Protein AF-A0A3N5PGB9-F1 (afdb_monomer_lite)

Structure (mmCIF, N/CA/C/O backbone):
data_AF-A0A3N5PGB9-F1
#
_entry.id   AF-A0A3N5PGB9-F1
#
loop_
_atom_site.group_PDB
_atom_site.id
_atom_site.type_symbol
_atom_site.label_atom_id
_atom_site.label_alt_id
_atom_site.label_comp_id
_atom_site.label_asym_id
_atom_site.label_entity_id
_atom_site.label_seq_id
_atom_site.pdbx_PDB_ins_code
_atom_site.Cartn_x
_atom_site.Cartn_y
_atom_site.Cartn_z
_atom_site.occupancy
_atom_site.B_iso_or_equiv
_atom_site.auth_seq_id
_atom_site.auth_comp_id
_atom_site.auth_asym_id
_atom_site.auth_atom_id
_atom_site.pdbx_PDB_model_num
ATOM 1 N N . MET A 1 1 ? -11.130 -14.480 -12.294 1.00 36.09 1 MET A N 1
ATOM 2 C CA . MET A 1 1 ? -11.536 -15.407 -11.218 1.00 36.09 1 MET A CA 1
ATOM 3 C C . MET A 1 1 ? -10.366 -15.541 -10.248 1.00 36.09 1 MET A C 1
ATOM 5 O O . MET A 1 1 ? -9.570 -16.464 -10.348 1.00 36.09 1 MET A O 1
ATOM 9 N N . TRP A 1 2 ? -10.183 -14.506 -9.426 1.00 48.31 2 TRP A N 1
ATOM 10 C CA . TRP A 1 2 ? -9.167 -14.419 -8.374 1.00 48.31 2 TRP A CA 1
ATOM 11 C C . TRP A 1 2 ? -9.594 -15.335 -7.229 1.00 48.31 2 TRP A C 1
ATOM 13 O O . TRP A 1 2 ? -10.682 -15.171 -6.685 1.00 48.31 2 TRP A O 1
ATOM 23 N N . ASP A 1 3 ? -8.791 -16.350 -6.936 1.00 43.12 3 ASP A N 1
ATOM 24 C CA . ASP A 1 3 ? -9.228 -17.497 -6.151 1.00 43.12 3 ASP A CA 1
ATOM 25 C C . ASP A 1 3 ? -8.287 -17.749 -4.970 1.00 43.12 3 ASP A C 1
ATOM 27 O O . ASP A 1 3 ? -7.308 -18.493 -5.047 1.00 43.12 3 ASP A O 1
ATOM 31 N N . LEU A 1 4 ? -8.600 -17.092 -3.854 1.00 47.69 4 LEU A N 1
ATOM 32 C CA . LEU A 1 4 ? -8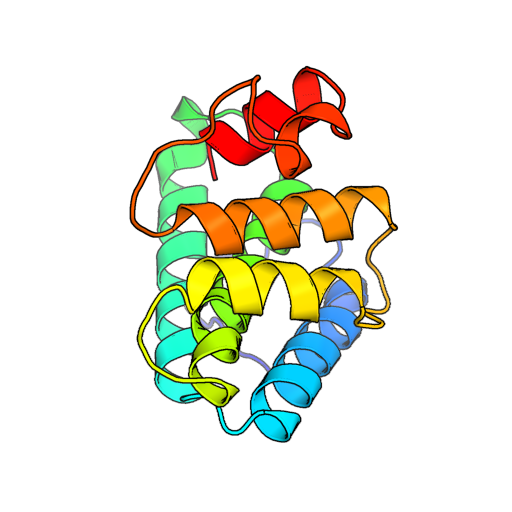.023 -17.346 -2.535 1.00 47.69 4 LEU A CA 1
ATOM 33 C C . LEU A 1 4 ? -8.726 -18.548 -1.882 1.00 47.69 4 LEU A C 1
ATOM 35 O O . LEU A 1 4 ? -9.315 -18.417 -0.812 1.00 47.69 4 LEU A O 1
ATOM 39 N N . ARG A 1 5 ? -8.667 -19.729 -2.513 1.00 41.12 5 ARG A N 1
ATOM 40 C CA . ARG A 1 5 ? -9.391 -20.959 -2.116 1.00 41.12 5 ARG A CA 1
ATOM 41 C C . ARG A 1 5 ? -8.974 -21.592 -0.767 1.00 41.12 5 ARG A C 1
ATOM 43 O O . ARG A 1 5 ? -9.079 -22.802 -0.594 1.00 41.12 5 ARG A O 1
ATOM 50 N N . GLY A 1 6 ? -8.491 -20.804 0.191 1.00 42.50 6 GLY A N 1
ATOM 51 C CA . GLY A 1 6 ? -8.113 -21.257 1.533 1.00 42.50 6 GLY A CA 1
ATOM 52 C C . GLY A 1 6 ? -8.408 -20.281 2.676 1.00 42.50 6 GLY A C 1
ATOM 53 O O . GLY A 1 6 ? -8.164 -20.647 3.820 1.00 42.50 6 GLY A O 1
ATOM 54 N N . ALA A 1 7 ? -8.928 -19.080 2.40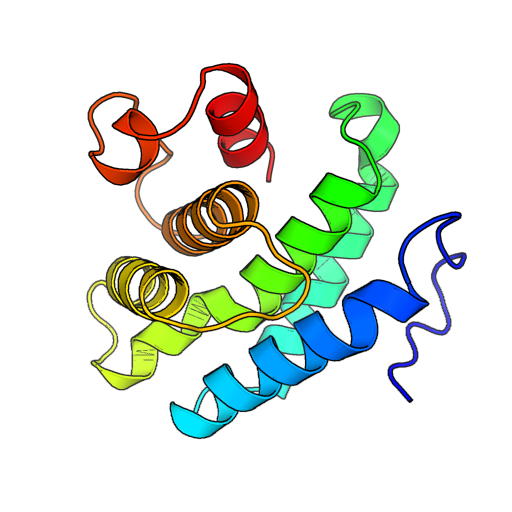6 1.00 44.91 7 ALA A N 1
ATOM 55 C CA . ALA A 1 7 ? -9.394 -18.157 3.444 1.00 44.91 7 ALA A CA 1
ATOM 56 C C . ALA A 1 7 ? -10.926 -18.046 3.362 1.00 44.91 7 ALA A C 1
ATOM 58 O O . ALA A 1 7 ? -11.458 -18.055 2.247 1.00 44.91 7 ALA A O 1
ATOM 59 N N . PRO A 1 8 ? -11.659 -17.979 4.491 1.00 40.91 8 PRO A N 1
ATOM 60 C CA . PRO A 1 8 ? -13.090 -17.700 4.443 1.00 40.91 8 PRO A CA 1
ATOM 61 C C . PRO A 1 8 ? -13.310 -16.388 3.680 1.00 40.91 8 PRO A C 1
ATOM 63 O O . PRO A 1 8 ? -12.591 -15.416 3.903 1.00 40.91 8 PRO A O 1
ATOM 66 N N . ALA A 1 9 ? -14.263 -16.372 2.745 1.00 45.62 9 ALA A N 1
ATOM 67 C CA . ALA A 1 9 ? -14.637 -15.138 2.065 1.00 45.62 9 ALA A CA 1
ATOM 68 C C . ALA A 1 9 ? -15.117 -14.129 3.129 1.00 45.62 9 ALA A C 1
ATOM 70 O O . ALA A 1 9 ? -16.028 -14.480 3.888 1.00 45.62 9 ALA A O 1
ATOM 71 N N . PRO A 1 10 ? -14.513 -12.930 3.235 1.00 51.03 10 PRO A N 1
ATOM 72 C CA . PRO A 1 10 ? -14.932 -11.950 4.227 1.00 51.03 10 PRO A CA 1
ATOM 73 C C . PRO A 1 10 ? -16.361 -11.474 3.939 1.00 51.03 10 PRO A C 1
ATOM 75 O O . PRO A 1 10 ? -16.822 -11.455 2.79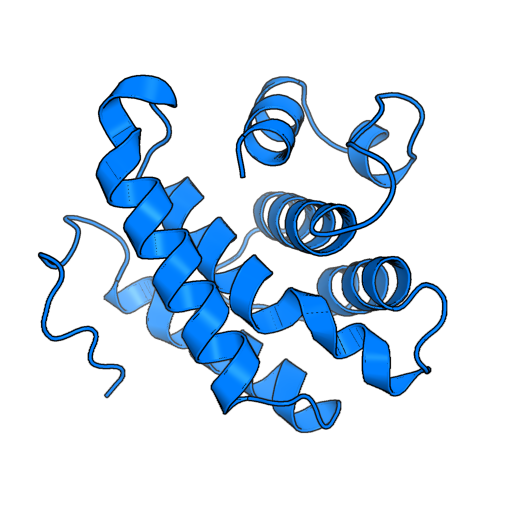2 1.00 51.03 10 PRO A O 1
ATOM 78 N N . ALA A 1 11 ? -17.086 -11.108 4.993 1.00 47.62 11 ALA A N 1
ATOM 79 C CA . ALA A 1 11 ? -18.444 -10.594 4.893 1.00 47.62 11 ALA A CA 1
ATOM 80 C C . ALA A 1 11 ? -18.411 -9.088 4.563 1.00 47.62 11 ALA A C 1
ATOM 82 O O . ALA A 1 11 ? -18.626 -8.253 5.431 1.00 47.62 11 ALA A O 1
ATOM 83 N N . GLY A 1 12 ? -18.155 -8.731 3.301 1.00 58.19 12 GLY A N 1
ATOM 84 C CA . GLY A 1 12 ? -18.115 -7.336 2.831 1.00 58.19 12 GLY A CA 1
ATOM 85 C C . GLY A 1 12 ? -17.459 -7.189 1.452 1.00 58.19 12 GLY A C 1
ATOM 86 O O . GLY A 1 12 ? -16.815 -8.139 1.021 1.00 58.19 12 GLY A O 1
ATOM 87 N N . ARG A 1 13 ? -17.702 -6.037 0.779 1.00 64.06 13 ARG A N 1
ATOM 88 C CA . ARG A 1 13 ? -17.167 -5.402 -0.476 1.00 64.06 13 ARG A CA 1
ATOM 89 C C . ARG A 1 13 ? -16.480 -6.232 -1.587 1.00 64.06 13 ARG A C 1
ATOM 91 O O . ARG A 1 13 ? -16.056 -5.660 -2.585 1.00 64.06 13 ARG A O 1
ATOM 98 N N . TRP A 1 14 ? -16.416 -7.555 -1.520 1.00 56.75 14 TRP A N 1
ATOM 99 C CA . TRP A 1 14 ? -15.613 -8.415 -2.392 1.00 56.75 14 TRP A CA 1
ATOM 100 C C . TRP A 1 14 ? -15.916 -8.213 -3.882 1.00 56.75 14 TRP A C 1
ATOM 102 O O . TRP A 1 14 ? -15.002 -8.100 -4.695 1.00 56.75 14 TRP A O 1
ATOM 112 N N . GLY A 1 15 ? -17.202 -8.103 -4.235 1.00 61.03 15 GLY A N 1
ATOM 113 C CA . GLY A 1 15 ? -17.630 -7.809 -5.607 1.00 61.03 15 GLY A CA 1
ATOM 114 C C . GLY A 1 15 ? -17.376 -6.361 -6.042 1.00 61.03 15 GLY A C 1
ATOM 115 O O . GLY A 1 15 ? -17.210 -6.105 -7.228 1.00 61.03 15 GLY A O 1
ATOM 116 N N . GLU A 1 16 ? -17.309 -5.418 -5.101 1.00 73.44 16 GLU A N 1
ATOM 117 C CA . GLU A 1 16 ? -16.994 -4.009 -5.374 1.00 73.44 16 GLU A CA 1
ATOM 118 C C . GLU A 1 16 ? -15.490 -3.800 -5.592 1.00 73.44 16 GLU A C 1
ATOM 120 O O . GLU A 1 16 ? -15.090 -2.941 -6.375 1.00 73.44 16 GLU A O 1
ATOM 125 N N . MET A 1 17 ? -14.650 -4.600 -4.929 1.00 89.06 17 MET A N 1
ATOM 126 C CA . MET A 1 17 ? -13.192 -4.466 -4.979 1.00 89.06 17 MET A CA 1
ATOM 127 C C . MET A 1 17 ? -12.526 -5.254 -6.109 1.00 89.06 17 MET A C 1
ATOM 129 O O . MET A 1 17 ? -11.350 -5.025 -6.393 1.00 89.06 17 MET A O 1
ATOM 133 N N . GLU A 1 18 ? -13.252 -6.133 -6.809 1.00 88.31 18 GLU A N 1
ATOM 134 C CA . GLU A 1 18 ? -12.703 -6.861 -7.960 1.00 88.31 18 GLU A CA 1
ATOM 135 C C . GLU A 1 18 ? -12.214 -5.898 -9.058 1.00 88.31 18 GLU A C 1
ATOM 137 O O . GLU A 1 18 ? -11.118 -6.084 -9.597 1.00 88.31 18 GLU A O 1
ATOM 142 N N . GLU A 1 19 ? -12.964 -4.823 -9.335 1.00 92.19 19 GLU A N 1
ATOM 143 C CA . GLU A 1 19 ? -12.551 -3.779 -10.283 1.00 92.19 19 GLU A CA 1
ATOM 144 C C . GLU A 1 19 ? -11.305 -3.031 -9.787 1.00 92.19 19 GLU A C 1
ATOM 146 O O . GLU A 1 19 ? -10.366 -2.803 -10.554 1.00 92.19 19 GLU A O 1
ATOM 151 N N . THR A 1 20 ? -11.252 -2.709 -8.494 1.00 95.69 20 THR A N 1
ATOM 152 C CA . THR A 1 20 ? -10.108 -2.040 -7.866 1.00 95.69 20 THR A CA 1
ATOM 153 C C . THR A 1 20 ? -8.833 -2.874 -7.977 1.00 95.69 20 THR A C 1
ATOM 155 O O . THR A 1 20 ? -7.784 -2.369 -8.385 1.00 95.69 20 THR A O 1
ATOM 158 N N . PHE A 1 21 ? -8.900 -4.168 -7.652 1.00 96.00 21 PHE A N 1
ATOM 159 C CA . PHE A 1 21 ? -7.748 -5.065 -7.739 1.00 96.00 21 PHE A CA 1
ATOM 160 C C . PHE A 1 21 ? -7.327 -5.286 -9.191 1.00 96.00 21 PHE A C 1
ATOM 162 O O . PHE A 1 21 ? -6.131 -5.290 -9.491 1.00 96.00 21 PHE A O 1
ATOM 169 N N . ALA A 1 22 ? -8.283 -5.402 -10.116 1.00 95.44 22 ALA A N 1
ATOM 170 C CA . ALA A 1 22 ? -7.984 -5.448 -11.542 1.00 95.44 22 ALA A CA 1
ATOM 171 C C . ALA A 1 22 ? -7.267 -4.171 -12.012 1.00 95.44 22 ALA A C 1
ATOM 173 O O . ALA A 1 22 ? -6.295 -4.266 -12.764 1.00 95.44 22 ALA A O 1
ATOM 174 N N . ALA A 1 23 ? -7.677 -2.995 -11.526 1.00 97.31 23 ALA A N 1
ATOM 175 C CA . ALA A 1 23 ? -7.014 -1.726 -11.815 1.00 97.31 23 ALA A CA 1
ATOM 176 C C . ALA A 1 23 ? -5.594 -1.653 -11.227 1.00 97.31 23 ALA A C 1
ATOM 178 O O . ALA A 1 23 ? -4.684 -1.187 -11.911 1.00 97.31 23 ALA A O 1
ATOM 179 N N . CYS A 1 24 ? -5.371 -2.175 -10.015 1.00 98.31 24 CYS A N 1
ATOM 180 C CA . CYS A 1 24 ? -4.031 -2.279 -9.426 1.00 98.31 24 CYS A CA 1
ATOM 181 C C . CYS A 1 24 ? -3.108 -3.143 -10.299 1.00 98.31 24 CYS A C 1
ATOM 183 O O . CYS A 1 24 ? -1.998 -2.740 -10.639 1.00 98.31 24 CYS A O 1
ATOM 185 N N . ILE A 1 25 ? -3.593 -4.307 -10.735 1.00 98.25 25 ILE A N 1
ATOM 186 C CA . ILE A 1 25 ? -2.838 -5.196 -11.624 1.00 98.25 25 ILE A CA 1
ATOM 187 C C . ILE A 1 25 ? -2.580 -4.538 -12.980 1.00 98.25 25 ILE A C 1
ATOM 189 O O . ILE A 1 25 ? -1.471 -4.627 -13.501 1.00 98.25 25 ILE A O 1
ATOM 193 N N . ALA A 1 26 ? -3.572 -3.862 -13.562 1.00 98.06 26 ALA A N 1
ATOM 194 C CA . ALA A 1 26 ? -3.402 -3.149 -14.824 1.00 98.06 26 ALA A CA 1
ATOM 195 C C . ALA A 1 26 ? -2.341 -2.040 -14.713 1.00 98.06 26 ALA A C 1
ATOM 197 O O . ALA A 1 26 ? -1.498 -1.912 -15.603 1.00 98.06 26 ALA A O 1
ATOM 198 N N . LEU A 1 27 ? -2.334 -1.292 -13.603 1.00 98.44 27 LEU A N 1
ATOM 199 C CA . LEU A 1 27 ? -1.304 -0.299 -13.303 1.00 98.44 27 LEU A CA 1
ATOM 200 C C . LEU A 1 27 ? 0.080 -0.949 -13.198 1.00 98.44 27 LEU A C 1
ATOM 202 O O . LEU A 1 27 ? 0.999 -0.517 -13.893 1.00 98.44 27 LEU A O 1
ATOM 206 N N . GLY A 1 28 ? 0.223 -2.006 -12.394 1.00 98.25 28 GLY A N 1
ATOM 207 C CA . GLY A 1 28 ? 1.488 -2.728 -12.246 1.00 98.25 28 GLY A CA 1
ATOM 208 C C . GLY A 1 28 ? 2.013 -3.257 -13.584 1.00 98.25 28 GLY A C 1
ATOM 209 O O . GLY A 1 28 ? 3.177 -3.040 -13.924 1.00 98.25 28 GLY A O 1
ATOM 210 N N . ARG A 1 29 ? 1.142 -3.863 -14.403 1.00 98.06 29 ARG A N 1
ATOM 211 C CA . ARG A 1 29 ? 1.485 -4.343 -15.754 1.00 98.06 29 ARG A CA 1
ATOM 212 C C . ARG A 1 29 ? 1.975 -3.223 -16.664 1.00 98.06 29 ARG A C 1
ATOM 214 O O . ARG A 1 29 ? 2.940 -3.423 -17.393 1.00 98.06 29 ARG A O 1
ATOM 221 N N . SER A 1 30 ? 1.343 -2.048 -16.610 1.00 98.00 30 SER A N 1
ATOM 222 C CA . SER A 1 30 ? 1.760 -0.885 -17.409 1.00 98.00 30 SER A CA 1
ATOM 223 C C . SER A 1 30 ? 3.153 -0.359 -17.041 1.00 98.00 30 SER A C 1
ATOM 225 O O . SER A 1 30 ? 3.784 0.316 -17.851 1.00 98.00 30 SER A O 1
ATOM 227 N N . LEU A 1 31 ? 3.635 -0.700 -15.842 1.00 97.56 31 LEU A N 1
ATOM 228 C CA . LEU A 1 31 ? 4.941 -0.324 -15.301 1.00 97.56 31 LEU A CA 1
ATOM 229 C C . LEU A 1 31 ? 5.948 -1.490 -15.298 1.00 97.56 31 LEU A C 1
ATOM 231 O O . LEU A 1 31 ? 7.075 -1.315 -14.846 1.00 97.56 31 LEU A O 1
ATOM 235 N N . GLY A 1 32 ? 5.568 -2.668 -15.806 1.00 94.75 32 GLY A N 1
ATOM 236 C CA . GLY A 1 32 ? 6.458 -3.828 -15.908 1.00 94.75 32 GLY A CA 1
ATOM 237 C C . GLY A 1 32 ? 6.835 -4.474 -14.569 1.00 94.75 32 GLY A C 1
ATOM 238 O O . GLY A 1 32 ? 7.930 -5.017 -14.459 1.00 94.75 32 GLY A O 1
ATOM 239 N N . PHE A 1 33 ? 5.966 -4.404 -13.554 1.00 95.12 33 PHE A N 1
ATOM 240 C CA . PHE A 1 33 ? 6.218 -5.028 -12.246 1.00 95.12 33 PHE A CA 1
ATOM 241 C C . PHE A 1 33 ? 6.241 -6.571 -12.289 1.00 95.12 33 PHE A C 1
ATOM 243 O O . PHE A 1 33 ? 5.723 -7.200 -13.216 1.00 95.12 33 PHE A O 1
ATOM 250 N N . GLU A 1 34 ? 6.788 -7.192 -11.244 1.00 94.88 34 GLU A N 1
ATOM 251 C CA . GLU A 1 34 ? 6.769 -8.645 -11.059 1.00 94.88 34 GLU A CA 1
ATOM 252 C C . GLU A 1 34 ? 5.426 -9.101 -10.460 1.00 94.88 34 GLU A C 1
ATOM 254 O O . GLU A 1 34 ? 5.262 -9.250 -9.251 1.00 94.88 34 GLU A O 1
ATOM 259 N N . GLU A 1 35 ? 4.432 -9.302 -11.329 1.00 96.25 35 GLU A N 1
ATOM 260 C CA . GLU A 1 35 ? 3.043 -9.547 -10.917 1.00 96.25 35 GLU A CA 1
ATOM 261 C C . GLU A 1 35 ? 2.870 -10.732 -9.955 1.00 96.25 35 GLU A C 1
ATOM 263 O O . GLU A 1 35 ? 2.101 -10.638 -8.998 1.00 96.25 35 GLU A O 1
ATOM 268 N N . GLU A 1 36 ? 3.540 -11.858 -10.211 1.00 96.31 36 GLU A N 1
ATOM 269 C CA . GLU A 1 36 ? 3.410 -13.061 -9.380 1.00 96.31 36 GLU A CA 1
ATOM 270 C C . GLU A 1 36 ? 3.946 -12.824 -7.965 1.00 96.31 36 GLU A C 1
ATOM 272 O O . GLU A 1 36 ? 3.275 -13.175 -6.991 1.00 96.31 36 GLU A O 1
ATOM 277 N N . HIS A 1 37 ? 5.090 -12.146 -7.854 1.00 95.44 37 HIS A N 1
ATOM 278 C CA . HIS A 1 37 ? 5.678 -11.757 -6.578 1.00 95.44 37 HIS A CA 1
ATOM 279 C C . HIS A 1 37 ? 4.743 -10.826 -5.797 1.00 95.44 37 HIS A C 1
ATOM 281 O O . HIS A 1 37 ? 4.344 -11.155 -4.680 1.00 95.44 37 HIS A O 1
ATOM 287 N N . SER A 1 38 ? 4.278 -9.730 -6.409 1.00 97.00 38 SER A N 1
ATOM 288 C CA . SER A 1 38 ? 3.384 -8.782 -5.729 1.00 97.00 38 SER A CA 1
ATOM 289 C C . SER A 1 38 ? 2.044 -9.412 -5.325 1.00 97.00 38 SER A C 1
ATOM 291 O O . SER A 1 38 ? 1.482 -9.076 -4.283 1.00 97.00 38 SER A O 1
ATOM 293 N N . ARG A 1 39 ? 1.515 -10.361 -6.113 1.00 96.94 39 ARG A N 1
ATOM 294 C CA . ARG A 1 39 ? 0.308 -11.125 -5.745 1.00 96.94 39 ARG A CA 1
ATOM 295 C C . ARG A 1 39 ? 0.546 -12.029 -4.542 1.00 96.94 39 ARG A C 1
ATOM 297 O O . ARG A 1 39 ? -0.334 -12.125 -3.683 1.00 96.94 39 ARG A O 1
ATOM 304 N N . GLN A 1 40 ? 1.690 -12.705 -4.496 1.00 97.31 40 GLN A N 1
ATOM 305 C CA . GLN A 1 40 ? 2.045 -13.569 -3.378 1.00 97.31 40 GLN A CA 1
ATOM 306 C C . GLN A 1 40 ? 2.210 -12.752 -2.092 1.00 97.31 40 GLN A C 1
ATOM 308 O O . GLN A 1 40 ? 1.654 -13.132 -1.062 1.00 97.31 40 GLN A O 1
ATOM 313 N N . ASP A 1 41 ? 2.873 -11.601 -2.163 1.00 97.12 41 ASP A N 1
ATOM 314 C CA . ASP A 1 41 ? 3.072 -10.724 -1.010 1.00 97.12 41 ASP A CA 1
ATOM 315 C C . ASP A 1 41 ? 1.755 -10.132 -0.507 1.00 97.12 41 ASP A C 1
ATOM 317 O O . ASP A 1 41 ? 1.464 -10.205 0.686 1.00 97.12 41 ASP A O 1
ATOM 321 N N . ALA A 1 42 ? 0.892 -9.651 -1.410 1.00 97.38 42 ALA A N 1
ATOM 322 C CA . ALA A 1 42 ? -0.448 -9.182 -1.052 1.00 97.38 42 ALA A CA 1
ATOM 323 C C . ALA A 1 42 ? -1.284 -10.280 -0.372 1.00 97.38 42 ALA A C 1
ATOM 325 O O . ALA A 1 42 ? -1.992 -10.024 0.603 1.00 97.38 42 ALA A O 1
ATOM 326 N N . ARG A 1 43 ? -1.187 -11.525 -0.858 1.00 96.94 43 ARG A N 1
ATOM 327 C CA . ARG A 1 43 ? -1.867 -12.677 -0.253 1.00 96.94 43 ARG A CA 1
ATOM 328 C C . ARG A 1 43 ? -1.346 -12.968 1.154 1.00 96.94 43 ARG A C 1
ATOM 330 O O . ARG A 1 43 ? -2.150 -13.237 2.044 1.00 96.94 43 ARG A O 1
ATOM 337 N N . LEU A 1 44 ? -0.028 -12.971 1.345 1.00 97.50 44 LEU A N 1
ATOM 338 C CA . LEU A 1 44 ? 0.580 -13.230 2.651 1.00 97.50 44 LEU A CA 1
ATOM 339 C C . LEU A 1 44 ? 0.250 -12.114 3.647 1.00 97.50 44 LEU A C 1
ATOM 341 O O . LEU A 1 44 ? -0.110 -12.416 4.782 1.00 97.50 44 LEU A O 1
ATOM 345 N N . ALA A 1 45 ? 0.292 -10.854 3.212 1.00 97.19 45 ALA A N 1
ATOM 346 C CA . ALA A 1 45 ? -0.100 -9.706 4.024 1.00 97.19 45 ALA A CA 1
ATOM 347 C C . ALA A 1 45 ? -1.564 -9.809 4.481 1.00 97.19 45 ALA A C 1
ATOM 349 O O . ALA A 1 45 ? -1.847 -9.673 5.668 1.00 97.19 45 ALA A O 1
ATOM 350 N N . ALA A 1 46 ? -2.485 -10.148 3.572 1.00 96.12 46 ALA A N 1
ATOM 351 C CA . ALA A 1 46 ? -3.892 -10.355 3.915 1.00 96.12 46 ALA A CA 1
ATOM 352 C C . ALA A 1 46 ? -4.099 -11.515 4.906 1.00 96.12 46 ALA A C 1
ATOM 354 O O . ALA A 1 46 ? -4.906 -11.405 5.822 1.00 96.12 46 ALA A O 1
ATOM 355 N N . LEU A 1 47 ? -3.347 -12.613 4.765 1.00 95.69 47 LEU A N 1
ATOM 356 C CA . LEU A 1 47 ? -3.413 -13.730 5.712 1.00 95.69 47 LEU A CA 1
ATOM 357 C C . LEU A 1 47 ? -2.927 -13.324 7.110 1.00 95.69 47 LEU A C 1
ATOM 359 O O . LEU A 1 47 ? -3.540 -13.710 8.104 1.00 95.69 47 LEU A O 1
ATOM 363 N N . LEU A 1 48 ? -1.836 -12.558 7.191 1.00 96.81 48 LEU A N 1
ATOM 364 C CA . LEU A 1 48 ? -1.321 -12.043 8.460 1.00 96.81 48 LEU A CA 1
ATOM 365 C C . LEU A 1 48 ? -2.306 -11.071 9.109 1.00 96.81 48 LEU A C 1
ATOM 367 O O . LEU A 1 48 ? -2.521 -11.163 10.316 1.00 96.81 48 LEU A O 1
ATOM 371 N N . PHE A 1 49 ? -2.935 -10.198 8.322 1.00 96.19 49 PHE A N 1
ATOM 372 C CA . PHE A 1 49 ? -4.013 -9.325 8.786 1.00 96.19 49 PHE A CA 1
ATOM 373 C C . PHE A 1 49 ? -5.135 -10.154 9.424 1.00 96.19 49 PHE A C 1
ATOM 375 O O . PHE A 1 49 ? -5.425 -10.012 10.608 1.00 96.19 49 PHE A O 1
ATOM 382 N N . ASP A 1 50 ? -5.670 -11.141 8.702 1.00 94.62 50 ASP A N 1
ATOM 383 C CA . ASP A 1 50 ? -6.763 -11.983 9.204 1.00 94.62 50 ASP A CA 1
ATOM 384 C C . ASP A 1 50 ? -6.389 -12.684 10.524 1.00 94.62 50 ASP A C 1
ATOM 386 O O . ASP A 1 50 ? -7.149 -12.676 11.498 1.00 94.62 50 ASP A O 1
ATOM 390 N N . GLN A 1 51 ? -5.178 -13.244 10.589 1.00 96.62 51 GLN A N 1
ATOM 391 C CA . GLN A 1 51 ? -4.662 -13.955 11.762 1.00 96.62 51 GLN A CA 1
ATOM 392 C C . GLN A 1 51 ? -4.343 -13.045 12.955 1.00 96.62 51 GLN A C 1
ATOM 394 O O . GLN A 1 51 ? -4.282 -13.531 14.086 1.00 96.62 51 GLN A O 1
ATOM 399 N N . THR A 1 52 ? -4.143 -11.747 12.727 1.00 96.31 52 THR A N 1
ATOM 400 C CA . THR A 1 52 ? -3.808 -10.765 13.770 1.00 96.31 52 THR A CA 1
ATOM 401 C C . THR A 1 52 ? -4.942 -9.785 14.063 1.00 96.31 52 THR A C 1
ATOM 403 O O . THR A 1 52 ? -4.760 -8.859 14.854 1.00 96.31 52 THR A O 1
ATOM 406 N N . SER A 1 53 ? -6.141 -10.046 13.537 1.00 93.94 53 SER A N 1
ATOM 407 C CA . SER A 1 53 ? -7.355 -9.240 13.735 1.00 93.94 53 SER A CA 1
ATOM 408 C C . SER A 1 53 ? -7.677 -8.915 15.193 1.00 93.94 53 SER A C 1
ATOM 410 O O . SER A 1 53 ? -8.024 -7.778 15.512 1.00 93.94 53 SER A O 1
ATOM 412 N N . GLY A 1 54 ? -7.471 -9.865 16.110 1.00 94.25 54 GLY A N 1
ATOM 413 C CA . GLY A 1 54 ? -7.645 -9.640 17.549 1.00 94.25 54 GLY A CA 1
ATOM 414 C C . GLY A 1 54 ? -6.619 -8.694 18.194 1.00 94.25 54 GLY A C 1
ATOM 415 O O . GLY A 1 54 ? -6.829 -8.274 19.329 1.00 94.25 54 GLY A O 1
ATOM 416 N N . LEU A 1 55 ? -5.519 -8.370 17.506 1.00 96.75 55 LEU A N 1
ATOM 417 C CA . LEU A 1 55 ? -4.482 -7.445 17.975 1.00 96.75 55 LEU A CA 1
ATOM 418 C C . LEU A 1 55 ? -4.686 -6.031 17.431 1.00 96.75 55 LEU A C 1
ATOM 420 O O . LEU A 1 55 ? -4.528 -5.073 18.181 1.00 96.75 55 LEU A O 1
ATOM 424 N N . HIS A 1 56 ? -5.011 -5.899 16.142 1.00 95.31 56 HIS A N 1
ATOM 425 C CA . HIS A 1 56 ? -5.097 -4.589 15.494 1.00 95.31 56 HIS A CA 1
ATOM 426 C C . HIS A 1 56 ? -6.498 -3.974 15.490 1.00 95.31 56 HIS A C 1
ATOM 428 O O . HIS A 1 56 ? -6.620 -2.764 15.339 1.00 95.31 56 HIS A O 1
ATOM 434 N N . GLY A 1 57 ? -7.567 -4.769 15.597 1.00 93.62 57 GLY A N 1
ATOM 435 C CA . GLY A 1 57 ? -8.948 -4.267 15.653 1.00 93.62 57 GLY A CA 1
ATOM 436 C C . GLY A 1 57 ? -9.480 -3.575 14.385 1.00 93.62 57 GLY A C 1
ATOM 437 O O . GLY A 1 57 ? -10.645 -3.193 14.363 1.00 93.62 57 GLY A O 1
ATOM 438 N N . LEU A 1 58 ? -8.656 -3.409 13.345 1.00 94.56 58 LEU A N 1
ATOM 439 C CA . LEU A 1 58 ? -9.065 -2.909 12.025 1.00 94.56 58 LEU A CA 1
ATOM 440 C C . LEU A 1 58 ? -10.107 -3.802 11.325 1.00 94.56 58 LEU A C 1
ATOM 442 O O . LEU A 1 58 ? -10.142 -5.015 11.533 1.00 94.56 58 LEU A O 1
ATOM 446 N N . ASP A 1 59 ? -10.915 -3.184 10.461 1.00 92.12 59 ASP A N 1
ATOM 447 C CA . ASP A 1 59 ? -11.999 -3.825 9.711 1.00 92.12 59 ASP A CA 1
ATOM 448 C C . ASP A 1 59 ? -11.571 -4.388 8.339 1.00 92.12 59 ASP A C 1
ATOM 450 O O . ASP A 1 59 ? -10.448 -4.186 7.866 1.00 92.12 59 ASP A O 1
ATOM 454 N N . ASP A 1 60 ? -12.501 -5.074 7.664 1.00 89.56 60 ASP A N 1
ATOM 455 C CA . ASP A 1 60 ? -12.295 -5.641 6.323 1.00 89.56 60 ASP A CA 1
ATOM 456 C C . ASP A 1 60 ? -11.956 -4.571 5.266 1.00 89.56 60 ASP A C 1
ATOM 458 O O . ASP A 1 60 ? -11.279 -4.862 4.280 1.00 89.56 60 ASP A O 1
ATOM 462 N N . GLY A 1 61 ? -12.361 -3.313 5.475 1.00 92.38 61 GLY A N 1
ATOM 463 C CA . GLY A 1 61 ? -11.988 -2.211 4.592 1.00 92.38 61 GLY A CA 1
ATOM 464 C C . GLY A 1 61 ? -10.480 -1.973 4.605 1.00 92.38 61 GLY A C 1
ATOM 465 O O . GLY A 1 61 ? -9.865 -1.827 3.551 1.00 92.38 61 GLY A O 1
ATOM 466 N N . CYS A 1 62 ? -9.851 -2.016 5.780 1.00 95.81 62 CYS A N 1
ATOM 467 C CA . CYS A 1 62 ? -8.398 -1.885 5.908 1.00 95.81 62 CYS A CA 1
ATOM 468 C C . CYS A 1 62 ? -7.645 -3.056 5.259 1.00 95.81 62 CYS A C 1
ATOM 470 O O . CYS A 1 62 ? -6.592 -2.852 4.650 1.00 95.81 62 CYS A O 1
ATOM 472 N N . ARG A 1 63 ? -8.213 -4.266 5.320 1.00 95.75 63 ARG A N 1
ATOM 473 C CA . ARG A 1 63 ? -7.684 -5.453 4.633 1.00 95.75 63 ARG A CA 1
ATOM 474 C C . ARG A 1 63 ? -7.603 -5.252 3.121 1.00 95.75 63 ARG A C 1
ATOM 476 O O . ARG A 1 63 ? -6.601 -5.592 2.494 1.00 95.75 63 ARG A O 1
ATOM 483 N N . ASP A 1 64 ? -8.643 -4.671 2.534 1.00 95.75 64 ASP A N 1
ATOM 484 C CA . ASP A 1 64 ? -8.706 -4.378 1.104 1.00 95.75 64 ASP A CA 1
ATOM 485 C C . ASP A 1 64 ? -7.659 -3.332 0.679 1.00 95.75 64 ASP A C 1
ATOM 487 O O . ASP A 1 64 ? -7.028 -3.460 -0.380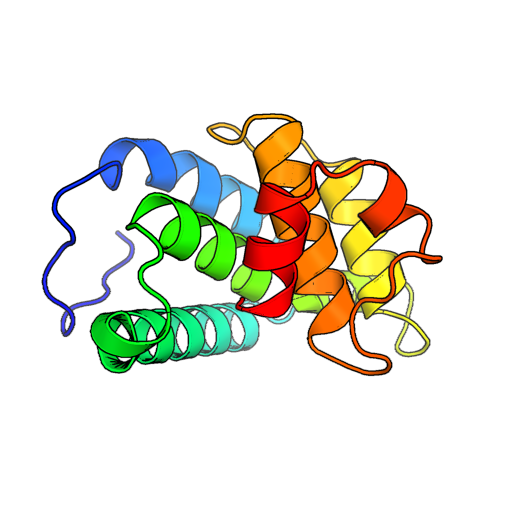 1.00 95.75 64 ASP A O 1
ATOM 491 N N . LEU A 1 65 ? -7.406 -2.327 1.527 1.00 97.69 65 LEU A N 1
ATOM 492 C CA . LEU A 1 65 ? -6.333 -1.350 1.311 1.00 97.69 65 LEU A CA 1
ATOM 493 C C . LEU A 1 65 ? -4.949 -2.001 1.396 1.00 97.69 65 LEU A C 1
ATOM 495 O O . LEU A 1 65 ? -4.092 -1.709 0.558 1.00 97.69 65 LEU A O 1
ATOM 499 N N . LEU A 1 66 ? -4.742 -2.910 2.354 1.00 98.12 66 LEU A N 1
ATOM 500 C CA . LEU A 1 66 ? -3.500 -3.671 2.492 1.00 98.12 66 LEU A CA 1
ATOM 501 C C . LEU A 1 66 ? -3.217 -4.513 1.244 1.00 98.12 66 LEU A C 1
ATOM 503 O O . LEU A 1 66 ? -2.093 -4.519 0.745 1.00 98.12 66 LEU A O 1
ATOM 507 N N . ILE A 1 67 ? -4.241 -5.167 0.687 1.00 98.06 67 ILE A N 1
ATOM 508 C CA . ILE A 1 67 ? -4.115 -5.923 -0.565 1.00 98.06 67 ILE A CA 1
ATOM 509 C C . ILE A 1 67 ? -3.701 -4.996 -1.711 1.00 98.06 67 ILE A C 1
ATOM 511 O O . ILE A 1 67 ? -2.756 -5.311 -2.434 1.00 98.06 67 ILE A O 1
ATOM 515 N N . CYS A 1 68 ? -4.351 -3.838 -1.870 1.00 98.44 68 CYS A N 1
ATOM 516 C CA . CYS A 1 68 ? -3.968 -2.865 -2.898 1.00 98.44 68 CYS A CA 1
ATOM 517 C C . CYS A 1 68 ? -2.512 -2.402 -2.733 1.00 98.44 68 CYS A C 1
ATOM 519 O O . CYS A 1 68 ? -1.778 -2.314 -3.717 1.00 98.44 68 CYS A O 1
ATOM 521 N N . ALA A 1 69 ? -2.081 -2.127 -1.498 1.00 98.50 69 ALA A N 1
ATOM 522 C CA . ALA A 1 69 ? -0.717 -1.701 -1.208 1.00 98.50 69 ALA A CA 1
ATOM 523 C C . ALA A 1 69 ? 0.296 -2.809 -1.518 1.00 98.50 69 ALA A C 1
ATOM 525 O O . ALA A 1 69 ? 1.281 -2.550 -2.206 1.00 98.50 69 ALA A O 1
ATOM 526 N N . GLY A 1 70 ? 0.021 -4.049 -1.103 1.00 98.25 70 GLY A N 1
ATOM 527 C CA . GLY A 1 70 ? 0.850 -5.215 -1.411 1.00 98.25 70 GLY A CA 1
ATOM 528 C C . GLY A 1 70 ? 0.966 -5.479 -2.914 1.00 98.25 70 GLY A C 1
ATOM 529 O O . GLY A 1 70 ? 2.052 -5.772 -3.402 1.00 98.25 70 GLY A O 1
ATOM 530 N N . LEU A 1 71 ? -0.106 -5.276 -3.684 1.00 98.50 71 LEU A N 1
ATOM 531 C CA . LEU A 1 71 ? -0.057 -5.396 -5.145 1.00 98.50 71 LEU A CA 1
ATOM 532 C C . LEU A 1 71 ? 0.808 -4.316 -5.811 1.00 98.50 71 LEU A C 1
ATOM 534 O O . LEU A 1 71 ? 1.301 -4.534 -6.914 1.00 98.50 71 LEU A O 1
ATOM 538 N N . LEU A 1 72 ? 0.959 -3.147 -5.183 1.00 98.62 72 LEU A N 1
ATOM 539 C CA . LEU A 1 72 ? 1.551 -1.961 -5.804 1.00 98.62 72 LEU A CA 1
ATOM 540 C C . LEU A 1 72 ? 2.892 -1.525 -5.192 1.00 98.62 72 LEU A C 1
ATOM 542 O O . LEU A 1 72 ? 3.490 -0.573 -5.691 1.00 98.62 72 LEU A O 1
ATOM 546 N N . HIS A 1 73 ? 3.376 -2.180 -4.135 1.00 98.19 73 HIS A N 1
ATOM 547 C CA . HIS A 1 73 ? 4.525 -1.706 -3.351 1.00 98.19 73 HIS A CA 1
ATOM 548 C C . HIS A 1 73 ? 5.818 -1.541 -4.172 1.00 98.19 73 HIS A C 1
ATOM 550 O O . HIS A 1 73 ? 6.584 -0.600 -3.943 1.00 98.19 73 HIS A O 1
ATOM 556 N N . ASP A 1 74 ? 5.982 -2.379 -5.195 1.00 97.06 74 ASP A N 1
ATOM 557 C CA . ASP A 1 74 ? 7.192 -2.484 -6.009 1.00 97.06 74 ASP A CA 1
ATOM 558 C C . ASP A 1 74 ? 7.087 -1.871 -7.410 1.00 97.06 74 ASP A C 1
ATOM 560 O O . ASP A 1 74 ? 8.066 -1.834 -8.155 1.00 97.06 74 ASP A O 1
ATOM 564 N N . ILE A 1 75 ? 5.951 -1.266 -7.775 1.00 98.12 75 ILE A N 1
ATOM 565 C CA . ILE A 1 75 ? 5.788 -0.638 -9.105 1.00 98.12 75 ILE A CA 1
ATOM 566 C C . ILE A 1 75 ? 6.780 0.510 -9.350 1.00 98.12 75 ILE A C 1
ATOM 568 O O . ILE A 1 75 ? 7.000 0.935 -10.482 1.00 98.12 75 ILE A O 1
ATOM 572 N N . GLY A 1 76 ? 7.386 1.036 -8.283 1.00 97.62 76 GLY A N 1
ATOM 573 C CA . GLY A 1 76 ? 8.419 2.057 -8.368 1.00 97.62 76 GLY A CA 1
ATOM 574 C C . GLY A 1 76 ? 9.726 1.582 -9.000 1.00 97.62 76 GLY A C 1
ATOM 575 O O . GLY A 1 76 ? 10.510 2.433 -9.420 1.00 97.62 76 GLY A O 1
ATOM 576 N N . TYR A 1 77 ? 9.950 0.267 -9.116 1.00 97.12 77 TYR A N 1
ATOM 577 C CA . TYR A 1 77 ? 11.112 -0.293 -9.810 1.00 97.12 77 TYR A CA 1
ATOM 578 C C . TYR A 1 77 ? 11.189 0.102 -11.288 1.00 97.12 77 TYR A C 1
ATOM 580 O O . TYR A 1 77 ? 12.278 0.081 -11.860 1.00 97.12 77 TYR A O 1
ATOM 588 N N . ALA A 1 78 ? 10.079 0.562 -11.875 1.00 96.50 78 ALA A N 1
ATOM 589 C CA . ALA A 1 78 ? 10.044 1.145 -13.213 1.00 96.50 78 ALA A CA 1
ATOM 590 C C . ALA A 1 78 ? 11.005 2.341 -13.397 1.00 96.50 78 ALA A C 1
ATOM 592 O O . ALA A 1 78 ? 11.470 2.5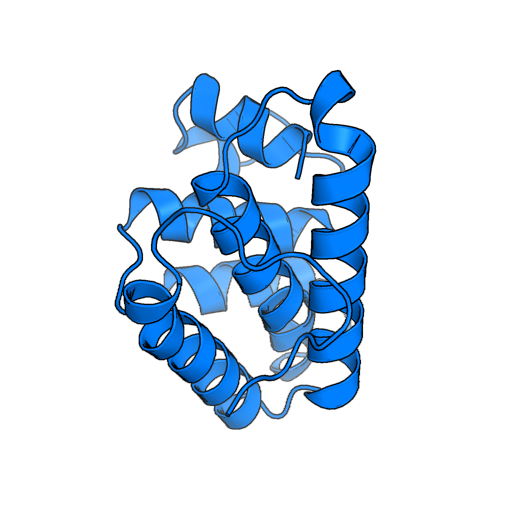79 -14.509 1.00 96.50 78 ALA A O 1
ATOM 593 N N . GLU A 1 79 ? 11.340 3.077 -12.326 1.00 96.38 79 GLU A N 1
ATOM 594 C CA . GLU A 1 79 ? 12.326 4.180 -12.348 1.00 96.38 79 GLU A CA 1
ATOM 595 C C . GLU A 1 79 ? 13.675 3.795 -11.708 1.00 96.38 79 GLU A C 1
ATOM 597 O O . GLU A 1 79 ? 14.523 4.655 -11.473 1.00 96.38 79 GLU A O 1
ATOM 602 N N . GLY A 1 80 ? 13.896 2.507 -11.431 1.00 94.56 80 GLY A N 1
ATOM 603 C CA . GLY A 1 80 ? 15.126 1.987 -10.837 1.00 94.56 80 GLY A CA 1
ATOM 604 C C . GLY A 1 80 ? 15.006 1.594 -9.362 1.00 94.56 80 GLY A C 1
ATOM 605 O O . GLY A 1 80 ? 13.988 1.781 -8.700 1.00 94.56 80 GLY A O 1
ATOM 606 N N . TYR A 1 81 ? 16.081 0.992 -8.845 1.00 93.00 81 TYR A N 1
ATOM 607 C CA . TYR A 1 81 ? 16.094 0.359 -7.521 1.00 93.00 81 TYR A CA 1
ATOM 608 C C . TYR A 1 81 ? 16.096 1.362 -6.359 1.00 93.00 81 TYR A C 1
ATOM 610 O O . TYR A 1 81 ? 15.487 1.123 -5.307 1.00 93.00 81 TYR A O 1
ATOM 618 N N . GLU A 1 82 ? 16.812 2.474 -6.519 1.00 95.00 82 GLU A N 1
ATOM 619 C CA . GLU A 1 82 ? 17.010 3.446 -5.452 1.00 95.00 82 GLU A CA 1
ATOM 620 C C . GLU A 1 82 ? 15.720 4.225 -5.181 1.00 95.00 82 GLU A C 1
ATOM 622 O O . GLU A 1 82 ? 15.164 4.889 -6.049 1.00 95.00 82 GLU A O 1
ATOM 627 N N . GLY A 1 83 ? 15.221 4.138 -3.946 1.00 93.62 83 GLY A N 1
ATOM 628 C CA . GLY A 1 83 ? 14.021 4.870 -3.550 1.00 93.62 83 GLY A CA 1
ATOM 629 C C . GLY A 1 83 ? 12.724 4.410 -4.225 1.00 93.62 83 GLY A C 1
ATOM 630 O O . GLY A 1 83 ? 11.756 5.169 -4.177 1.00 93.62 83 GLY A O 1
ATOM 631 N N . HIS A 1 84 ? 12.661 3.194 -4.790 1.00 96.19 84 HIS A N 1
ATOM 632 C CA . HIS A 1 84 ? 11.471 2.696 -5.499 1.00 96.19 84 HIS A CA 1
ATOM 633 C C . HIS A 1 84 ? 10.177 2.831 -4.679 1.00 96.19 84 HIS A C 1
ATOM 635 O O . HIS A 1 84 ? 9.159 3.228 -5.220 1.00 96.19 84 HIS A O 1
ATOM 641 N N . HIS A 1 85 ? 10.209 2.639 -3.359 1.00 96.12 85 HIS A N 1
ATOM 642 C CA . HIS A 1 85 ? 9.049 2.803 -2.473 1.00 96.12 85 HIS A CA 1
ATOM 643 C C . HIS A 1 85 ? 8.489 4.244 -2.477 1.00 96.12 85 HIS A C 1
ATOM 645 O O . HIS A 1 85 ? 7.280 4.466 -2.408 1.00 96.12 85 HIS A O 1
ATOM 651 N N . LYS A 1 86 ? 9.349 5.261 -2.644 1.00 96.12 86 LYS A N 1
ATOM 652 C CA . LYS A 1 86 ? 8.922 6.662 -2.833 1.00 96.12 86 LYS A CA 1
ATOM 653 C C . LYS A 1 86 ? 8.364 6.897 -4.236 1.00 96.12 86 LYS A C 1
ATOM 655 O O . LYS A 1 86 ? 7.508 7.761 -4.414 1.00 96.12 86 LYS A O 1
ATOM 660 N N . THR A 1 87 ? 8.858 6.172 -5.232 1.00 97.12 87 THR A N 1
ATOM 661 C CA . THR A 1 87 ? 8.326 6.200 -6.599 1.00 97.12 87 THR A CA 1
ATOM 662 C C . THR A 1 87 ? 6.961 5.519 -6.673 1.00 97.12 87 THR A C 1
ATOM 664 O O . THR A 1 87 ? 6.030 6.125 -7.196 1.00 97.12 87 THR A O 1
ATOM 667 N N . ALA A 1 88 ? 6.800 4.345 -6.061 1.00 98.00 88 ALA A N 1
ATOM 668 C CA . ALA A 1 88 ? 5.534 3.631 -5.933 1.00 98.00 88 ALA A CA 1
ATOM 669 C C . ALA A 1 88 ? 4.463 4.531 -5.304 1.00 98.00 88 ALA A C 1
ATOM 671 O O . ALA A 1 88 ? 3.414 4.743 -5.903 1.00 98.00 88 ALA A O 1
ATOM 672 N N . TYR A 1 89 ? 4.785 5.195 -4.187 1.00 97.75 89 TYR A N 1
ATOM 673 C CA . TYR A 1 89 ? 3.935 6.230 -3.584 1.00 97.75 89 TYR A CA 1
ATOM 674 C C . TYR A 1 89 ? 3.450 7.278 -4.603 1.00 97.75 89 TYR A C 1
ATOM 676 O O . TYR A 1 89 ? 2.255 7.560 -4.698 1.00 97.75 89 TYR A O 1
ATOM 684 N N . ARG A 1 90 ? 4.366 7.852 -5.399 1.00 97.50 90 ARG A N 1
ATOM 685 C CA . ARG A 1 90 ? 4.026 8.870 -6.409 1.00 97.50 90 ARG A CA 1
ATOM 686 C C . ARG A 1 90 ? 3.143 8.302 -7.522 1.00 97.50 90 ARG A C 1
ATOM 688 O O . ARG A 1 90 ? 2.247 9.011 -7.978 1.00 97.50 90 ARG A O 1
ATOM 695 N N . TYR A 1 91 ? 3.388 7.070 -7.967 1.00 98.38 91 TYR A N 1
ATOM 696 C CA . TYR A 1 91 ? 2.567 6.419 -8.988 1.00 98.38 91 TYR A CA 1
ATOM 697 C C . TYR A 1 91 ? 1.156 6.133 -8.487 1.00 98.38 91 TYR A C 1
ATOM 699 O O . TYR A 1 91 ? 0.198 6.496 -9.166 1.00 98.38 91 TYR A O 1
ATOM 707 N N . ILE A 1 92 ? 1.019 5.584 -7.278 1.00 98.44 92 ILE A N 1
ATOM 708 C CA . ILE A 1 92 ? -0.284 5.290 -6.675 1.00 98.44 92 ILE A CA 1
ATOM 709 C C . ILE A 1 92 ? -1.113 6.573 -6.562 1.00 98.44 92 ILE A C 1
ATOM 711 O O . ILE A 1 92 ? -2.252 6.603 -7.024 1.00 98.44 92 ILE A O 1
ATOM 715 N N . LEU A 1 93 ? -0.537 7.672 -6.059 1.00 97.50 93 LEU A N 1
ATOM 716 C CA . LEU A 1 93 ? -1.261 8.945 -5.934 1.00 97.50 93 LEU A CA 1
ATOM 717 C C . LEU A 1 93 ? -1.750 9.521 -7.270 1.00 97.50 93 LEU A C 1
ATOM 719 O O . LEU A 1 93 ? -2.824 10.120 -7.318 1.00 97.50 93 LEU A O 1
ATOM 723 N N . LYS A 1 94 ? -0.970 9.356 -8.343 1.00 97.81 94 LYS A N 1
ATOM 724 C CA . LYS A 1 94 ? -1.317 9.846 -9.688 1.00 97.81 94 LYS A CA 1
ATOM 725 C C . LYS A 1 94 ? -2.259 8.910 -10.442 1.00 97.81 94 LYS A C 1
ATOM 727 O O . LYS A 1 94 ? -2.831 9.312 -11.452 1.00 97.81 94 LYS A O 1
ATOM 732 N N . SER A 1 95 ? -2.388 7.669 -9.985 1.00 97.00 95 SER A N 1
ATOM 733 C CA . SER A 1 95 ? -3.206 6.660 -10.642 1.00 97.00 95 SER A CA 1
ATOM 734 C C . SER A 1 95 ? -4.697 6.855 -10.367 1.00 97.00 95 SER A C 1
ATOM 736 O O . SER A 1 95 ? -5.114 7.468 -9.377 1.00 97.00 95 SER A O 1
ATOM 738 N N . ARG A 1 96 ? -5.509 6.304 -11.270 1.00 95.06 96 ARG A N 1
ATOM 739 C CA . ARG A 1 96 ? -6.944 6.134 -11.067 1.00 95.06 96 ARG A CA 1
ATOM 740 C C . ARG A 1 96 ? -7.192 4.693 -10.642 1.00 95.06 96 ARG A C 1
ATOM 742 O O . ARG A 1 96 ? -7.019 3.786 -11.449 1.00 95.06 96 ARG A O 1
ATOM 749 N N . LEU A 1 97 ? -7.625 4.516 -9.400 1.00 96.25 97 LEU A N 1
ATOM 750 C CA . LEU A 1 97 ? -8.030 3.233 -8.835 1.00 96.25 97 LEU A CA 1
ATOM 751 C C . LEU A 1 97 ? -9.532 3.323 -8.535 1.00 96.25 97 LEU A C 1
ATOM 753 O O . LEU A 1 97 ? -9.902 3.950 -7.541 1.00 96.25 97 LEU A O 1
ATOM 757 N N . PRO A 1 98 ? -10.405 2.809 -9.425 1.00 94.12 98 PRO A N 1
ATOM 758 C CA . PRO A 1 98 ? -11.842 2.734 -9.168 1.00 94.12 98 PRO A CA 1
ATOM 759 C C . PRO A 1 98 ? -12.112 2.065 -7.818 1.00 94.12 98 PRO A C 1
ATOM 761 O O . PRO A 1 98 ? -11.307 1.257 -7.377 1.00 94.12 98 PRO A O 1
ATOM 764 N N . GLY A 1 99 ? -13.201 2.435 -7.144 1.00 92.19 99 GLY A N 1
ATOM 765 C CA . GLY A 1 99 ? -13.569 1.860 -5.843 1.00 92.19 99 GLY A CA 1
ATOM 766 C C . GLY A 1 99 ? -12.805 2.410 -4.631 1.00 92.19 99 GLY A C 1
ATOM 767 O O . GLY A 1 99 ? -13.284 2.234 -3.510 1.00 92.19 99 GLY A O 1
ATOM 768 N N . LEU A 1 100 ? -11.687 3.124 -4.832 1.00 95.12 100 LEU A N 1
ATOM 769 C CA . LEU A 1 100 ? -10.999 3.865 -3.772 1.00 95.12 100 LEU A CA 1
ATOM 770 C C . LEU A 1 100 ? -11.375 5.348 -3.803 1.00 95.12 100 LEU A C 1
ATOM 772 O O . LEU A 1 100 ? -11.258 6.027 -4.826 1.00 95.12 100 LEU A O 1
ATOM 776 N N . SER A 1 101 ? -11.749 5.882 -2.648 1.00 94.81 101 SER A N 1
ATOM 777 C CA . SER A 1 101 ? -11.748 7.320 -2.402 1.00 94.81 101 SER A CA 1
ATOM 778 C C . SER A 1 101 ? -10.322 7.881 -2.453 1.00 94.81 101 SER A C 1
ATOM 780 O O . SER A 1 101 ? -9.332 7.177 -2.246 1.00 94.81 101 SER A O 1
ATOM 782 N N . GLU A 1 102 ? -10.190 9.195 -2.652 1.00 94.12 102 GLU A N 1
ATOM 783 C CA . GLU A 1 102 ? -8.878 9.862 -2.592 1.00 94.12 102 GLU A CA 1
ATOM 784 C C . GLU A 1 102 ? -8.179 9.670 -1.239 1.00 94.12 102 GLU A C 1
ATOM 786 O O . GLU A 1 102 ? -6.953 9.706 -1.155 1.00 94.12 102 GLU A O 1
ATOM 791 N N . ARG A 1 103 ? -8.963 9.451 -0.183 1.00 94.56 103 ARG A N 1
ATOM 792 C CA . ARG A 1 103 ? -8.494 9.193 1.174 1.00 94.56 103 ARG A CA 1
ATOM 793 C C . ARG A 1 103 ? -7.898 7.792 1.298 1.00 94.56 103 ARG A C 1
ATOM 795 O O . ARG A 1 103 ? -6.737 7.654 1.666 1.00 94.56 103 ARG A O 1
ATOM 802 N N . GLU A 1 104 ? -8.642 6.774 0.872 1.00 96.38 104 GLU A N 1
ATOM 803 C CA . GLU A 1 104 ? -8.171 5.384 0.797 1.00 96.38 104 GLU A CA 1
ATOM 804 C C . GLU A 1 104 ? -6.936 5.255 -0.107 1.00 96.38 104 GLU A C 1
ATOM 806 O O . GLU A 1 104 ? -5.954 4.618 0.268 1.00 96.38 104 GLU A O 1
ATOM 811 N N . LYS A 1 105 ? -6.915 5.943 -1.257 1.00 97.38 105 LYS A N 1
ATOM 812 C CA . LYS A 1 105 ? -5.752 5.965 -2.157 1.00 97.38 105 LYS A CA 1
ATOM 813 C C . LYS A 1 105 ? -4.497 6.532 -1.483 1.00 97.38 105 LYS A C 1
ATOM 815 O O . LYS A 1 105 ? -3.396 6.043 -1.736 1.00 97.38 105 LYS A O 1
ATOM 820 N N . ARG A 1 106 ? -4.634 7.541 -0.610 1.00 96.81 106 ARG A N 1
ATOM 821 C CA . ARG A 1 106 ? -3.507 8.066 0.185 1.00 96.81 106 ARG A CA 1
ATOM 822 C C . ARG A 1 106 ? -3.018 7.067 1.232 1.00 96.81 106 ARG A C 1
ATOM 824 O O . ARG A 1 106 ? -1.808 6.998 1.446 1.00 96.81 106 ARG A O 1
ATOM 831 N N . ILE A 1 107 ? -3.913 6.295 1.847 1.00 97.69 107 ILE A N 1
ATOM 832 C CA . ILE A 1 107 ? -3.534 5.211 2.767 1.00 97.69 107 ILE A CA 1
ATOM 833 C C . ILE A 1 107 ? -2.740 4.149 2.001 1.00 97.69 107 ILE A C 1
ATOM 835 O O . ILE A 1 107 ? -1.590 3.900 2.347 1.00 97.69 107 ILE A O 1
ATOM 839 N N . VAL A 1 108 ? -3.279 3.629 0.891 1.00 98.44 108 VAL A N 1
ATOM 840 C CA . VAL A 1 108 ? -2.605 2.637 0.027 1.00 98.44 108 VAL A CA 1
ATOM 841 C C . VAL A 1 108 ? -1.216 3.116 -0.398 1.00 98.44 108 VAL A C 1
ATOM 843 O O . VAL A 1 108 ? -0.239 2.375 -0.291 1.00 98.44 108 VAL A O 1
ATOM 846 N N . ALA A 1 109 ? -1.102 4.374 -0.836 1.00 98.12 109 ALA A N 1
ATOM 847 C CA . ALA A 1 109 ? 0.178 4.951 -1.232 1.00 98.12 109 ALA A CA 1
ATOM 848 C C . ALA A 1 109 ? 1.186 4.977 -0.074 1.00 98.12 109 ALA A C 1
ATOM 850 O O . ALA A 1 109 ? 2.363 4.682 -0.283 1.00 98.12 109 ALA A O 1
ATOM 851 N N . ASN A 1 110 ? 0.753 5.343 1.135 1.00 97.75 110 ASN A N 1
ATOM 852 C CA . ASN A 1 110 ? 1.632 5.401 2.300 1.00 97.75 110 ASN A CA 1
ATOM 853 C C . ASN A 1 110 ? 2.025 4.005 2.804 1.00 97.75 110 ASN A C 1
ATOM 855 O O . ASN A 1 110 ? 3.206 3.802 3.067 1.00 97.75 110 ASN A O 1
ATOM 859 N N . VAL A 1 111 ? 1.111 3.035 2.855 1.00 98.06 111 VAL A N 1
ATOM 860 C CA . VAL A 1 111 ? 1.447 1.641 3.210 1.00 98.06 111 VAL A CA 1
ATOM 861 C C . VAL A 1 111 ? 2.497 1.093 2.233 1.00 98.06 111 VAL A C 1
ATOM 863 O O . VAL A 1 111 ? 3.577 0.660 2.636 1.00 98.06 111 VAL A O 1
ATOM 866 N N . ALA A 1 112 ? 2.278 1.269 0.924 1.00 97.88 112 ALA A N 1
ATOM 867 C CA . ALA A 1 112 ? 3.258 0.913 -0.104 1.00 97.88 112 ALA A CA 1
ATOM 868 C C . ALA A 1 112 ? 4.601 1.654 0.054 1.00 97.88 112 ALA A C 1
ATOM 870 O O . ALA A 1 112 ? 5.659 1.103 -0.241 1.00 97.88 112 ALA A O 1
ATOM 871 N N . ARG A 1 113 ? 4.596 2.904 0.532 1.00 96.50 113 ARG A N 1
ATOM 872 C CA . ARG A 1 113 ? 5.817 3.691 0.769 1.00 96.50 113 ARG A CA 1
ATOM 873 C C . ARG A 1 113 ? 6.657 3.141 1.919 1.00 96.50 113 ARG A C 1
ATOM 875 O O . ARG A 1 113 ? 7.882 3.237 1.850 1.00 96.50 113 ARG A O 1
ATOM 882 N N . TYR A 1 114 ? 6.017 2.663 2.982 1.00 95.69 114 TYR A N 1
ATOM 883 C CA . TYR A 1 114 ? 6.681 2.315 4.240 1.00 95.69 114 TYR A CA 1
ATOM 884 C C . TYR A 1 114 ? 6.936 0.818 4.425 1.00 95.69 114 TYR A C 1
ATOM 886 O O . TYR A 1 114 ? 7.518 0.442 5.439 1.00 95.69 114 TYR A O 1
ATOM 894 N N . HIS A 1 115 ? 6.639 -0.011 3.416 1.00 93.12 115 HIS A N 1
ATOM 895 C CA . HIS A 1 115 ? 6.994 -1.437 3.413 1.00 93.12 115 HIS A CA 1
ATOM 896 C C . HIS A 1 115 ? 8.504 -1.685 3.624 1.00 93.12 115 HIS A C 1
ATOM 898 O O . HIS A 1 115 ? 8.918 -2.760 4.054 1.00 93.12 115 HIS A O 1
ATOM 904 N N . ARG A 1 116 ? 9.350 -0.685 3.325 1.00 90.75 116 ARG A N 1
ATOM 905 C CA . ARG A 1 116 ? 10.793 -0.712 3.583 1.00 90.75 116 ARG A CA 1
ATOM 906 C C . ARG A 1 116 ? 11.338 0.648 4.006 1.00 90.75 116 ARG A C 1
ATOM 908 O O . ARG A 1 116 ? 10.805 1.704 3.676 1.00 90.75 116 ARG A O 1
ATOM 915 N N . GLY A 1 117 ? 12.512 0.617 4.630 1.00 87.69 117 GLY A N 1
ATOM 916 C CA . GLY A 1 117 ? 13.256 1.819 4.993 1.00 87.69 117 GLY A CA 1
ATOM 917 C C . GLY A 1 117 ? 12.784 2.418 6.315 1.00 87.69 117 GLY A C 1
ATOM 918 O O . GLY A 1 117 ? 12.685 1.718 7.319 1.00 87.69 117 GLY A O 1
ATOM 919 N N . ALA A 1 118 ? 12.579 3.735 6.344 1.00 84.75 118 ALA A N 1
ATOM 920 C CA . ALA A 1 118 ? 12.161 4.421 7.562 1.00 84.75 118 ALA A CA 1
ATOM 921 C C . ALA A 1 118 ? 10.695 4.114 7.884 1.00 84.75 118 ALA A C 1
ATOM 923 O O . ALA A 1 118 ? 9.864 4.113 6.984 1.00 84.75 118 ALA A O 1
ATOM 924 N N . ARG A 1 119 ? 10.373 3.959 9.171 1.00 85.75 119 ARG A N 1
ATOM 925 C CA . ARG A 1 119 ? 8.981 3.921 9.639 1.00 85.75 119 ARG A CA 1
ATOM 926 C C . ARG A 1 119 ? 8.249 5.242 9.341 1.00 85.75 119 ARG A C 1
ATOM 928 O O . ARG A 1 119 ? 8.924 6.273 9.187 1.00 85.75 119 ARG A O 1
ATOM 935 N N . PRO A 1 120 ? 6.903 5.232 9.290 1.00 83.38 120 PRO A N 1
ATOM 936 C CA . PRO A 1 120 ? 6.113 6.453 9.218 1.00 83.38 120 PRO A CA 1
ATOM 937 C C . PRO A 1 120 ? 6.529 7.439 10.318 1.00 83.38 120 PRO A C 1
ATOM 939 O O . PRO A 1 120 ? 6.809 7.057 11.453 1.00 83.38 120 PRO A O 1
ATOM 942 N N . LYS A 1 121 ? 6.645 8.720 9.964 1.00 83.25 121 LYS A N 1
ATOM 943 C CA . LYS A 1 121 ? 6.923 9.808 10.908 1.00 83.25 121 LYS A CA 1
ATOM 944 C C . LYS A 1 121 ? 5.967 10.945 10.610 1.00 83.25 121 LYS A C 1
ATOM 946 O O . LYS A 1 121 ? 5.766 11.272 9.441 1.00 83.25 121 LYS A O 1
ATOM 951 N N . ALA A 1 122 ? 5.464 11.602 11.652 1.00 75.38 122 ALA A N 1
ATOM 952 C CA . ALA A 1 122 ? 4.544 12.734 11.519 1.00 75.38 122 ALA A CA 1
ATOM 953 C C . ALA A 1 122 ? 5.102 13.888 10.659 1.00 75.38 122 ALA A C 1
ATOM 955 O O . ALA A 1 122 ? 4.341 14.648 10.073 1.00 75.38 122 ALA A O 1
ATOM 956 N N . THR A 1 123 ? 6.429 14.010 10.554 1.00 77.81 123 THR A N 1
ATOM 957 C CA . THR A 1 123 ? 7.102 15.026 9.732 1.00 77.81 123 THR A CA 1
ATOM 958 C C . THR A 1 123 ? 7.185 14.674 8.246 1.00 77.81 123 THR A C 1
ATOM 960 O O . THR A 1 123 ? 7.593 15.513 7.447 1.00 77.81 123 THR A O 1
ATOM 963 N N . HIS A 1 124 ? 6.841 13.448 7.843 1.00 84.50 124 HIS A N 1
ATOM 964 C CA . HIS A 1 124 ? 6.805 13.086 6.432 1.00 84.50 124 HIS A CA 1
ATOM 965 C C . HIS A 1 124 ? 5.556 13.688 5.777 1.00 84.50 124 HIS A C 1
ATOM 967 O O . HIS A 1 124 ? 4.438 13.417 6.206 1.00 84.50 124 HIS A O 1
ATOM 973 N N . GLU A 1 125 ? 5.739 14.445 4.691 1.00 77.06 125 GLU A N 1
ATOM 974 C CA . GLU A 1 125 ? 4.652 15.151 3.987 1.00 77.06 125 GLU A CA 1
ATOM 975 C C . GLU A 1 125 ? 3.456 14.251 3.635 1.00 77.06 125 GLU A C 1
ATOM 977 O O . GLU A 1 125 ? 2.309 14.675 3.746 1.00 77.06 125 GLU A O 1
ATOM 982 N N . GLY A 1 126 ? 3.709 12.988 3.271 1.00 76.56 126 GLY A N 1
ATOM 983 C CA . GLY A 1 126 ? 2.652 12.025 2.943 1.00 76.56 126 GLY A CA 1
ATOM 984 C C . GLY A 1 126 ? 1.756 11.631 4.121 1.00 76.56 126 GLY A C 1
ATOM 985 O O . GLY A 1 126 ? 0.597 11.294 3.894 1.00 76.56 126 GLY A O 1
ATOM 986 N N . LEU A 1 127 ? 2.262 11.712 5.359 1.00 80.31 127 LEU A N 1
ATOM 987 C CA . LEU A 1 127 ? 1.482 11.501 6.585 1.00 80.31 127 LEU A CA 1
ATOM 988 C C . LEU A 1 127 ? 0.791 12.781 7.056 1.00 80.31 127 LEU A C 1
ATOM 990 O O . LEU A 1 127 ? -0.279 12.710 7.651 1.00 80.31 127 LEU A O 1
ATOM 994 N N . ALA A 1 128 ? 1.383 13.950 6.803 1.00 77.88 128 ALA A N 1
ATOM 995 C CA . ALA A 1 128 ? 0.816 15.225 7.238 1.00 77.88 128 ALA A CA 1
ATOM 996 C C . ALA A 1 128 ? -0.570 15.494 6.620 1.00 77.88 128 ALA A C 1
ATOM 998 O O . ALA A 1 128 ? -1.408 16.120 7.261 1.00 77.88 128 ALA A O 1
ATOM 999 N N . GLY A 1 129 ? -0.820 14.985 5.408 1.00 80.12 129 GLY A N 1
ATOM 1000 C CA . GLY A 1 129 ? -2.119 15.060 4.728 1.00 80.12 129 GLY A CA 1
ATOM 1001 C C . GLY A 1 129 ? -3.137 13.981 5.121 1.00 80.12 129 GLY A C 1
ATOM 1002 O O . GLY A 1 129 ? -4.170 13.886 4.460 1.00 80.12 129 GLY A O 1
ATOM 1003 N N . LEU A 1 130 ? -2.827 13.152 6.123 1.00 88.25 130 LEU A N 1
ATOM 1004 C CA . LEU A 1 130 ? -3.731 12.157 6.701 1.00 88.25 130 LEU A CA 1
ATOM 1005 C C . LEU A 1 130 ? -4.259 12.632 8.056 1.00 88.25 130 LEU A C 1
ATOM 1007 O O . LEU A 1 130 ? -3.514 13.262 8.819 1.00 88.25 130 LEU A O 1
ATOM 1011 N N . GLU A 1 131 ? -5.504 12.279 8.358 1.00 91.19 131 GLU A N 1
ATOM 1012 C CA . GLU A 1 131 ? -6.095 12.445 9.691 1.00 91.19 131 GLU A CA 1
ATOM 1013 C C . GLU A 1 131 ? -5.435 11.492 10.708 1.00 91.19 131 GLU A C 1
ATOM 1015 O O . GLU A 1 131 ? -4.823 10.496 10.307 1.00 91.19 131 GLU A O 1
ATOM 1020 N N . PRO A 1 132 ? -5.504 11.770 12.024 1.00 90.50 132 PRO A N 1
ATOM 1021 C CA . PRO A 1 132 ? -4.872 10.932 13.046 1.00 90.50 132 PRO A CA 1
ATOM 1022 C C . PRO A 1 132 ? -5.229 9.443 12.939 1.00 90.50 132 PRO A C 1
ATOM 1024 O O . PRO A 1 132 ? -4.332 8.604 12.986 1.00 90.50 132 PRO A O 1
ATOM 1027 N N . GLU A 1 133 ? -6.500 9.122 12.703 1.00 91.62 133 GLU A N 1
ATOM 1028 C CA . GLU A 1 133 ? -6.992 7.745 12.576 1.00 91.62 133 GLU A CA 1
ATOM 1029 C C . GLU A 1 133 ? -6.419 7.050 11.329 1.00 91.62 133 GLU A C 1
ATOM 1031 O O . GLU A 1 133 ? -6.124 5.859 11.328 1.00 91.62 133 GLU A O 1
ATOM 1036 N N . GLU A 1 134 ? -6.199 7.801 10.250 1.00 93.94 134 GLU A N 1
ATOM 1037 C CA . GLU A 1 134 ? -5.618 7.283 9.007 1.00 93.94 134 GLU A CA 1
ATOM 1038 C C . GLU A 1 134 ? -4.117 7.024 9.149 1.00 93.94 134 GLU A C 1
ATOM 1040 O O . GLU A 1 134 ? -3.581 6.105 8.529 1.00 93.94 134 GLU A O 1
ATOM 1045 N N . ARG A 1 135 ? -3.426 7.824 9.969 1.00 93.56 135 ARG A N 1
ATOM 1046 C CA . ARG A 1 135 ? -2.016 7.587 10.303 1.00 93.56 135 ARG A CA 1
ATOM 1047 C C . ARG A 1 135 ? -1.859 6.319 11.126 1.00 93.56 135 ARG A C 1
ATOM 1049 O O . ARG A 1 135 ? -0.940 5.560 10.850 1.00 93.56 135 ARG A O 1
ATOM 1056 N N . GLU A 1 136 ? -2.760 6.080 12.076 1.00 92.94 136 GLU A N 1
ATOM 1057 C CA . GLU A 1 136 ? -2.773 4.848 12.870 1.00 92.94 136 GLU A CA 1
ATOM 1058 C C . GLU A 1 136 ? -2.974 3.616 11.978 1.00 92.94 136 GLU A C 1
ATOM 1060 O O . GLU A 1 136 ? -2.213 2.657 12.081 1.00 92.94 136 GLU A O 1
ATOM 1065 N N . ILE A 1 137 ? -3.902 3.683 11.014 1.00 95.81 137 ILE A N 1
ATOM 1066 C CA . ILE A 1 137 ? -4.071 2.626 10.005 1.00 95.81 137 ILE A CA 1
ATOM 1067 C C . ILE A 1 137 ? -2.757 2.369 9.251 1.00 95.81 137 ILE A C 1
ATOM 1069 O O . ILE A 1 137 ? -2.338 1.225 9.131 1.00 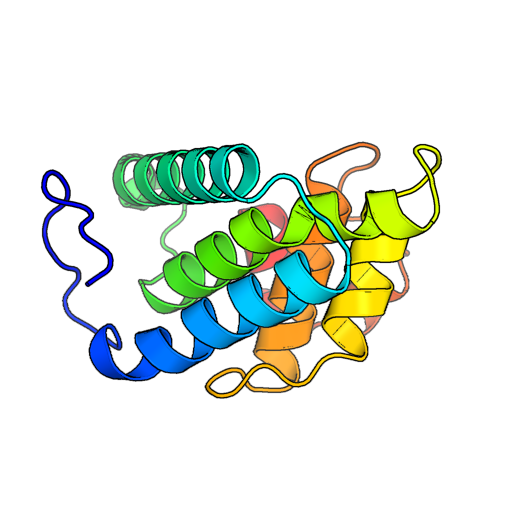95.81 137 ILE A O 1
ATOM 1073 N N . VAL A 1 138 ? -2.076 3.416 8.772 1.00 95.69 138 VAL A N 1
ATOM 1074 C CA . VAL A 1 138 ? -0.792 3.291 8.050 1.00 95.69 138 VAL A CA 1
ATOM 1075 C C . VAL A 1 138 ? 0.343 2.747 8.927 1.00 95.69 138 VAL A C 1
ATOM 1077 O O . VAL A 1 138 ? 1.296 2.185 8.404 1.00 95.69 138 VAL A O 1
ATOM 1080 N N . GLU A 1 139 ? 0.304 2.960 10.239 1.00 93.25 139 GLU A N 1
ATOM 1081 C CA . GLU A 1 139 ? 1.318 2.425 11.154 1.00 93.25 139 GLU A CA 1
ATOM 1082 C C . GLU A 1 139 ? 1.107 0.940 11.470 1.00 93.25 139 GLU A C 1
ATOM 1084 O O . GLU A 1 139 ? 2.078 0.241 11.771 1.00 93.25 139 GLU A O 1
ATOM 1089 N N . ILE A 1 140 ? -0.142 0.476 11.409 1.00 94.69 140 ILE A N 1
ATOM 1090 C CA . ILE A 1 140 ? -0.521 -0.922 11.629 1.00 94.69 140 ILE A CA 1
ATOM 1091 C C . ILE A 1 140 ? -0.313 -1.771 10.367 1.00 94.69 140 ILE A C 1
ATOM 1093 O O . ILE A 1 140 ? 0.160 -2.903 10.482 1.00 94.69 140 ILE A O 1
ATOM 1097 N N . LEU A 1 141 ? -0.710 -1.245 9.201 1.00 93.06 141 LEU A N 1
ATOM 1098 C CA . LEU A 1 141 ? -0.648 -1.910 7.891 1.00 93.06 141 LEU A CA 1
ATOM 1099 C C . LEU A 1 141 ? 0.760 -1.878 7.279 1.00 93.06 141 LEU A C 1
ATOM 1101 O O . LEU A 1 141 ? 1.195 -2.943 6.789 1.00 93.06 141 LEU A O 1
#

Sequence (141 aa):
MWDLRGAPAPAGRWGEMEETFAACIALGRSLGFEEEHSRQDARLAALLFDQTSGLHGLDDGCRDLLICAGLLHDIGYAEGYEGHHKTAYRYILKSRLPGLSEREKRIVANVARYHRGARPKATHEGLAGLEPEEREIVEIL

Radius of gyration: 14.15 Å; chains: 1; bounding box: 36×36×35 Å

Foldseek 3Di:
DDDPPPDPDDPDCPVVCVQLVVQLLVLLVVLVHPQVQLQVQLSVQLVVCVVCCVPLVDDVLLNSLSSSLSRQLQSLCSVNDPQSLVSSLVSLLPGDRRPDDNQSSLLSSLLSSQPDDDQDDCPPPSNVPHDPVSVSSSNVD

pLDDT: mean 89.25, std 15.16, range [36.09, 98.62]

Secondary structure (DSSP, 8-state):
----TTSPPPSSSHHHHHHHHHHHHHHHHHTT--HHHHHHHHHHHHHHHHHHHHHH---HHHHHHHHHHHHHTTGGGGG-STTHHHHHHHHHHHS--TT--HHHHHHHHHHHHHSSSSPP-TTSHHHHTS-HHHHHHHHH-